Protein AF-A0A800BRL9-F1 (afdb_monomer)

pLDDT: mean 91.28, std 6.64, range [68.0, 97.62]

Solvent-accessible surface area (backbone atoms only — not comparable to full-atom values): 6098 Å² total; per-residue (Å²): 110,68,69,56,52,64,64,42,51,59,58,52,50,52,52,51,51,52,53,48,53,54,45,47,76,75,50,85,75,70,59,71,70,53,49,54,52,52,51,50,53,50,51,53,52,49,49,55,56,51,50,56,48,48,52,55,51,49,55,57,36,50,77,71,68,54,82,86,71,86,84,67,96,74,75,93,69,94,45,74,65,57,51,52,51,51,52,54,51,52,52,50,52,51,53,52,51,55,59,73,75,101

Sequence (102 aa):
MLSFMYRYIFVLADEAMRMGQAKESRSSGGGLAWQIKAVGNLIGTLFVRTYERAERVYGAMLARGFDGEIRTLSSLRFGRADLGFGVAYSLCLVAICLAALR

Radius of gyration: 24.27 Å; Cα contacts (8 Å, |Δi|>4): 12; chains: 1; bounding box: 56×51×54 Å

Mean predicted aligned error: 7.48 Å

Secondary structure (DSSP, 8-state):
-HHHHHHHHHHHHHHHHHHHHHHHHH-----HHHHHHHHHHHHHHHHHHHHHHHHHHHHHHHTTT--S----S------HHHHHHHHHHHHHHHHHHHHH--

Foldseek 3Di:
DVVVCVVCVVVLVVLLVVLVVVVCVVDVDDPPVVVVVSVVVSVVVSVVVVVVVVVVVVVVCVVVVNPPDDDDPDDDDDDPVNVVVVVVVVVVVVVVVVVVVD

Structure (mmCIF, N/CA/C/O backbone):
data_AF-A0A800BRL9-F1
#
_entry.id   AF-A0A800BRL9-F1
#
loop_
_atom_site.group_PDB
_atom_site.id
_atom_site.type_symbol
_atom_site.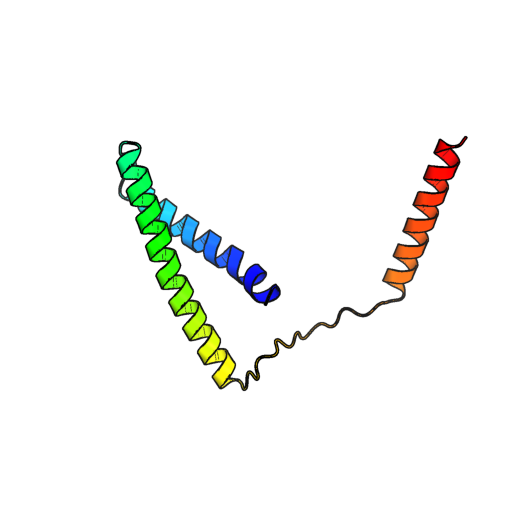label_atom_id
_atom_site.label_alt_id
_atom_site.label_comp_id
_atom_site.label_asym_id
_atom_site.label_entity_id
_atom_site.label_seq_id
_atom_site.pdbx_PDB_ins_code
_atom_site.Cartn_x
_atom_site.Cartn_y
_atom_site.Cartn_z
_atom_site.occupancy
_atom_site.B_iso_or_equiv
_atom_site.auth_seq_id
_atom_site.auth_comp_id
_atom_site.auth_asym_id
_atom_site.auth_atom_id
_atom_site.pdbx_PDB_model_num
ATOM 1 N N . MET A 1 1 ? 5.638 -8.362 -6.609 1.00 73.25 1 MET A N 1
ATOM 2 C CA . MET A 1 1 ? 5.063 -7.909 -5.321 1.00 73.25 1 MET A CA 1
ATOM 3 C C . MET A 1 1 ? 4.803 -6.404 -5.294 1.00 73.25 1 MET A C 1
ATOM 5 O O . MET A 1 1 ? 3.679 -6.015 -5.011 1.00 73.25 1 MET A O 1
ATOM 9 N N . LEU A 1 2 ? 5.768 -5.559 -5.682 1.00 83.94 2 LEU A N 1
ATOM 10 C CA . LEU A 1 2 ? 5.614 -4.093 -5.671 1.00 83.94 2 LEU A CA 1
ATOM 11 C C . LEU A 1 2 ? 4.383 -3.570 -6.444 1.00 83.94 2 LEU A C 1
ATOM 13 O O . LEU A 1 2 ? 3.659 -2.711 -5.953 1.00 83.94 2 LEU A O 1
ATOM 17 N N . SER A 1 3 ? 4.100 -4.137 -7.625 1.00 85.75 3 SER A N 1
ATOM 18 C CA . SER A 1 3 ? 2.918 -3.782 -8.432 1.00 85.75 3 SER A CA 1
ATOM 19 C C . SER A 1 3 ? 1.596 -3.999 -7.681 1.00 85.75 3 SER A C 1
ATOM 21 O O . SER A 1 3 ? 0.690 -3.173 -7.783 1.00 85.75 3 SER A O 1
ATOM 23 N N . PHE A 1 4 ? 1.495 -5.061 -6.870 1.00 87.31 4 PHE A N 1
ATOM 24 C CA . PHE A 1 4 ? 0.321 -5.289 -6.028 1.00 87.31 4 PHE A CA 1
ATOM 25 C C . PHE A 1 4 ? 0.220 -4.238 -4.930 1.00 87.31 4 PHE A C 1
ATOM 27 O O . PHE A 1 4 ? -0.837 -3.637 -4.783 1.00 87.31 4 PHE A O 1
ATOM 34 N N . MET A 1 5 ? 1.312 -3.951 -4.218 1.00 90.06 5 MET A N 1
ATOM 35 C CA . MET A 1 5 ? 1.308 -2.909 -3.185 1.00 90.06 5 MET A CA 1
ATOM 36 C C . MET A 1 5 ? 0.854 -1.559 -3.750 1.00 90.06 5 MET A C 1
ATOM 38 O O . MET A 1 5 ? -0.038 -0.931 -3.188 1.00 90.06 5 MET A O 1
ATOM 42 N N . TYR A 1 6 ? 1.395 -1.158 -4.904 1.00 92.56 6 TYR A N 1
ATOM 43 C CA . TYR A 1 6 ? 1.017 0.085 -5.574 1.00 92.56 6 TYR A CA 1
ATOM 44 C C . TYR A 1 6 ? -0.449 0.097 -6.023 1.00 92.56 6 TYR A C 1
ATOM 46 O O . TYR A 1 6 ? -1.142 1.092 -5.858 1.00 92.56 6 TYR A O 1
ATOM 54 N N . ARG A 1 7 ? -0.966 -1.012 -6.564 1.00 89.00 7 ARG A N 1
ATOM 55 C CA . ARG A 1 7 ? -2.376 -1.085 -6.970 1.00 89.00 7 ARG A CA 1
ATOM 56 C C . ARG A 1 7 ? -3.326 -1.043 -5.772 1.00 89.00 7 ARG A C 1
ATOM 58 O O . ARG A 1 7 ? -4.418 -0.493 -5.884 1.00 89.00 7 ARG A O 1
ATOM 65 N N . TYR A 1 8 ? -2.936 -1.646 -4.651 1.00 94.25 8 TYR A N 1
ATOM 66 C CA . TYR A 1 8 ? -3.798 -1.773 -3.481 1.00 94.25 8 TYR A CA 1
ATOM 67 C C . TYR A 1 8 ? -3.710 -0.586 -2.524 1.00 94.25 8 TYR A C 1
ATOM 69 O O . TYR A 1 8 ? -4.712 -0.318 -1.873 1.00 94.25 8 TYR A O 1
ATOM 77 N N . ILE A 1 9 ? -2.606 0.170 -2.465 1.00 94.88 9 ILE A N 1
ATOM 78 C CA . ILE A 1 9 ? -2.485 1.296 -1.520 1.00 94.88 9 ILE A CA 1
ATOM 79 C C . ILE A 1 9 ? -3.612 2.322 -1.687 1.00 94.88 9 ILE A C 1
ATOM 81 O O . ILE A 1 9 ? -4.176 2.763 -0.693 1.00 94.88 9 ILE A O 1
ATOM 85 N N . PHE A 1 10 ? -4.011 2.624 -2.925 1.00 95.88 10 PHE A N 1
ATOM 86 C CA . PHE A 1 10 ? -5.119 3.543 -3.204 1.00 95.88 10 PHE A CA 1
ATOM 87 C C . PHE A 1 10 ? -6.463 2.974 -2.747 1.00 95.88 10 PHE A C 1
ATOM 89 O O . PHE A 1 10 ? -7.256 3.669 -2.125 1.00 95.88 10 PHE A O 1
ATOM 96 N N . VAL A 1 11 ? -6.683 1.678 -2.969 1.00 95.56 11 VAL A N 1
ATOM 97 C CA . VAL A 1 11 ? -7.900 0.990 -2.523 1.00 95.56 11 VAL A CA 1
ATOM 98 C C . VAL A 1 11 ? -7.995 0.971 -0.995 1.00 95.56 11 VAL A C 1
ATOM 100 O O . VAL A 1 11 ? -9.074 1.163 -0.440 1.00 95.56 11 VAL A O 1
ATOM 103 N N . LEU A 1 12 ? -6.869 0.748 -0.311 1.00 95.62 12 LEU A N 1
ATOM 104 C CA . LEU A 1 12 ? -6.806 0.759 1.150 1.00 95.62 12 LEU A CA 1
ATOM 105 C C . LEU A 1 12 ? -6.990 2.165 1.718 1.00 95.62 12 LEU A C 1
ATOM 107 O O . LEU A 1 12 ? -7.683 2.321 2.720 1.00 95.62 12 LEU A O 1
ATOM 111 N N . ALA A 1 13 ? -6.395 3.173 1.077 1.00 96.50 13 ALA A N 1
ATOM 112 C CA . ALA A 1 13 ? -6.556 4.570 1.454 1.00 96.50 13 ALA A CA 1
ATOM 113 C C . ALA A 1 13 ? -8.022 5.005 1.336 1.00 96.50 13 ALA A C 1
ATOM 115 O O . ALA A 1 13 ? -8.567 5.548 2.295 1.00 96.50 13 ALA A O 1
ATOM 116 N N . ASP A 1 14 ? -8.689 4.679 0.227 1.00 96.94 14 ASP A N 1
ATOM 117 C CA . ASP A 1 14 ? -10.113 4.968 0.039 1.00 96.94 14 ASP A CA 1
ATOM 118 C C . ASP A 1 14 ? -10.977 4.274 1.098 1.00 96.94 14 ASP A C 1
ATOM 120 O O . ASP A 1 14 ? -11.885 4.882 1.669 1.00 96.94 14 ASP A O 1
ATOM 124 N N . GLU A 1 15 ? -10.700 3.006 1.410 1.00 96.12 15 GLU A N 1
ATOM 125 C CA . GLU A 1 15 ? -11.455 2.281 2.432 1.00 96.12 15 GLU A CA 1
ATOM 126 C C . GLU A 1 15 ? -11.231 2.872 3.833 1.00 96.12 15 GLU A C 1
ATOM 128 O O . GLU A 1 15 ? -12.197 3.089 4.569 1.00 96.12 15 GLU A O 1
ATOM 133 N N . ALA A 1 16 ? -9.992 3.245 4.167 1.00 96.19 16 ALA A N 1
ATOM 134 C CA . ALA A 1 16 ? -9.666 3.942 5.407 1.00 96.19 16 ALA A CA 1
ATOM 135 C C . ALA A 1 16 ? -10.372 5.305 5.505 1.00 96.19 16 ALA A C 1
ATOM 137 O O . ALA A 1 16 ? -10.952 5.623 6.546 1.00 96.19 16 ALA A O 1
ATOM 138 N N . MET A 1 17 ? -10.392 6.087 4.420 1.00 96.38 17 MET A N 1
ATOM 139 C CA . MET A 1 17 ? -11.089 7.374 4.358 1.00 96.38 17 MET A CA 1
ATOM 140 C C . MET A 1 17 ? -12.596 7.208 4.560 1.00 96.38 17 MET A C 1
ATOM 142 O O . MET A 1 17 ? -13.189 7.932 5.359 1.00 96.38 17 MET A O 1
ATOM 146 N N . ARG A 1 18 ? -13.220 6.222 3.904 1.00 96.31 18 ARG A N 1
ATOM 147 C CA . ARG A 1 18 ? -14.656 5.931 4.066 1.00 96.31 18 ARG A CA 1
ATOM 148 C C . ARG A 1 18 ? -14.993 5.500 5.490 1.00 96.31 18 ARG A C 1
ATOM 150 O O . ARG A 1 18 ? -15.998 5.941 6.044 1.00 96.31 18 ARG A O 1
ATOM 157 N N . MET A 1 19 ? -14.155 4.666 6.104 1.00 95.25 19 MET A N 1
ATOM 158 C CA . MET A 1 19 ? -14.330 4.264 7.501 1.00 95.25 19 MET A CA 1
ATOM 159 C C . MET A 1 19 ? -14.144 5.449 8.461 1.00 95.25 19 MET A C 1
ATOM 161 O O . MET A 1 19 ? -14.903 5.577 9.423 1.00 95.25 19 MET A O 1
ATOM 165 N N . GLY A 1 20 ? -13.192 6.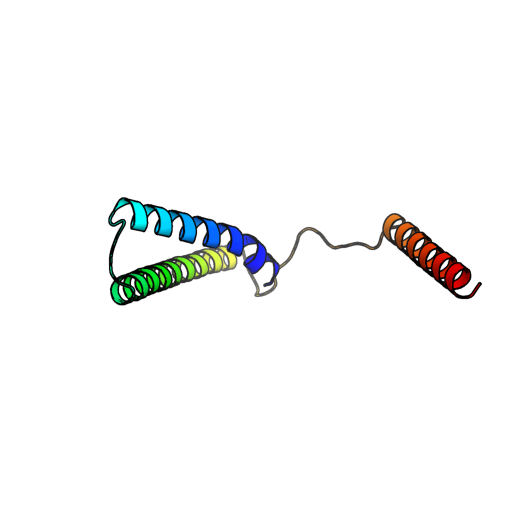343 8.177 1.00 94.06 20 GLY A N 1
ATOM 166 C CA . GLY A 1 20 ? -12.987 7.589 8.914 1.00 94.06 20 GLY A CA 1
ATOM 167 C C . GLY A 1 20 ? -14.199 8.517 8.838 1.00 94.06 20 GLY A C 1
ATOM 168 O O . GLY A 1 20 ? -14.706 8.938 9.874 1.00 94.06 20 GLY A O 1
ATOM 169 N N . GLN A 1 21 ? -14.733 8.757 7.638 1.00 94.62 21 GLN A N 1
ATOM 170 C CA . GLN A 1 21 ? -15.951 9.551 7.444 1.00 94.62 21 GLN A CA 1
ATOM 171 C C . GLN A 1 21 ? -17.144 8.947 8.193 1.00 94.62 21 GLN A C 1
ATOM 173 O O . GLN A 1 21 ? -17.835 9.655 8.916 1.00 94.62 21 GLN A O 1
ATOM 178 N N . ALA A 1 22 ? -17.344 7.628 8.107 1.00 93.62 22 ALA A N 1
ATOM 179 C CA . ALA A 1 22 ? -18.406 6.949 8.847 1.00 93.62 22 ALA A CA 1
ATOM 180 C C . ALA A 1 22 ? -18.246 7.078 10.373 1.00 93.62 22 ALA A C 1
ATOM 182 O O . ALA A 1 22 ? -19.248 7.164 11.085 1.00 93.62 22 ALA A O 1
ATOM 183 N N . LYS A 1 23 ? -17.006 7.095 10.886 1.00 91.81 23 LYS A N 1
ATOM 184 C CA . LYS A 1 23 ? -16.725 7.362 12.303 1.00 91.81 23 LYS A CA 1
ATOM 185 C C . LYS A 1 23 ? -17.146 8.785 12.676 1.00 91.81 23 LYS A C 1
ATOM 187 O O . LYS A 1 23 ? -17.909 8.938 13.625 1.00 91.81 23 LYS A O 1
ATOM 192 N N . GLU A 1 24 ? -16.700 9.787 11.918 1.00 91.56 24 GLU A N 1
ATOM 193 C CA . GLU A 1 24 ? -17.043 11.202 12.146 1.00 91.56 24 GLU A CA 1
ATOM 194 C C . GLU A 1 24 ? -18.558 11.446 12.084 1.00 91.56 24 GLU A C 1
ATOM 196 O O . GLU A 1 24 ? -19.104 12.143 12.933 1.00 91.56 24 GLU A O 1
ATOM 201 N N . SER A 1 25 ? -19.268 10.809 11.144 1.00 92.31 25 SER A N 1
ATOM 202 C CA . SER A 1 25 ? -20.730 10.926 11.038 1.00 92.31 25 SER A CA 1
ATOM 203 C C . SER A 1 25 ? -21.485 10.321 12.224 1.00 92.31 25 SER A C 1
ATOM 205 O O . SER A 1 25 ? -22.602 10.743 12.509 1.00 92.31 25 SER A O 1
ATOM 207 N N . ARG A 1 26 ? -20.922 9.308 12.898 1.00 88.88 26 ARG A N 1
ATOM 208 C CA . ARG A 1 26 ? -21.558 8.652 14.057 1.00 88.88 26 ARG A CA 1
ATOM 209 C C . ARG A 1 26 ? -21.225 9.334 15.377 1.00 88.88 26 ARG A C 1
ATOM 211 O O . ARG A 1 26 ? -22.030 9.287 16.298 1.00 88.88 26 ARG A O 1
ATOM 218 N N . SER A 1 27 ? -20.024 9.889 15.496 1.00 80.44 27 SER A N 1
ATOM 219 C CA . SER A 1 27 ? -19.558 10.548 16.711 1.00 80.44 27 SER A CA 1
ATOM 220 C C . SER A 1 27 ? -18.464 11.544 16.357 1.00 80.44 27 SER A C 1
ATOM 222 O O . SER A 1 27 ? -17.340 11.155 16.040 1.00 80.44 27 SER A O 1
ATOM 224 N N . SER A 1 28 ? -18.792 12.828 16.465 1.00 68.00 28 SER A N 1
ATOM 225 C CA . SER A 1 28 ? -17.897 13.951 16.172 1.00 68.00 28 SER A CA 1
ATOM 226 C C . SER A 1 28 ? -17.106 14.430 17.400 1.00 68.00 28 SER A C 1
ATOM 228 O O . SER A 1 28 ? -16.677 15.580 17.453 1.00 68.00 28 SER A O 1
ATOM 230 N N . GLY A 1 29 ? -16.944 13.596 18.434 1.00 70.56 29 GLY A N 1
ATOM 231 C CA . GLY A 1 29 ? -16.353 14.032 19.700 1.00 70.56 29 GLY A CA 1
ATOM 232 C C . GLY A 1 29 ? -15.858 12.909 20.610 1.00 70.56 29 GLY A C 1
ATOM 233 O O . GLY A 1 29 ? -16.242 11.749 20.474 1.00 70.56 29 GLY A O 1
ATOM 234 N N . GLY A 1 30 ? -14.975 13.287 21.536 1.00 76.88 30 GLY A N 1
ATOM 235 C CA . GLY A 1 30 ? -14.356 12.423 22.541 1.00 76.88 30 GLY A CA 1
ATOM 236 C C . GLY A 1 30 ? -12.962 12.925 22.927 1.00 76.88 30 GLY A C 1
ATOM 237 O O . GLY A 1 30 ? -12.249 13.494 22.097 1.00 76.88 30 GLY A O 1
ATOM 238 N N . GLY A 1 31 ? -12.556 12.717 24.182 1.00 90.88 31 GLY A N 1
ATOM 239 C CA . GLY A 1 31 ? -11.192 13.028 24.624 1.00 90.88 31 GLY A CA 1
ATOM 240 C C . GLY A 1 31 ? -10.134 12.205 23.875 1.00 90.88 31 GLY A C 1
ATOM 241 O O . GLY A 1 31 ? -10.452 11.202 23.232 1.00 90.88 31 GLY A O 1
ATOM 242 N N . LEU A 1 32 ? -8.861 12.594 23.993 1.00 90.19 32 LEU A N 1
ATOM 243 C CA . LEU A 1 32 ? -7.736 11.966 23.281 1.00 90.19 32 LEU A CA 1
ATOM 244 C C . LEU A 1 32 ? -7.712 10.430 23.419 1.00 90.19 32 LEU A C 1
ATOM 246 O O . LEU A 1 32 ? -7.532 9.718 22.434 1.00 90.19 32 LEU A O 1
ATOM 250 N N . ALA A 1 33 ? -7.981 9.908 24.620 1.00 91.75 33 ALA A N 1
ATOM 251 C CA . ALA A 1 33 ? -8.019 8.468 24.883 1.00 91.75 33 ALA A CA 1
ATOM 252 C C . ALA A 1 33 ? -9.102 7.730 24.072 1.00 91.75 33 ALA A C 1
ATOM 254 O O . ALA A 1 33 ? -8.873 6.627 23.572 1.00 91.75 33 ALA A O 1
ATOM 255 N N . TRP A 1 34 ? -10.277 8.343 23.903 1.00 90.69 34 TRP A N 1
ATOM 256 C CA . TRP A 1 34 ? -11.354 7.770 23.097 1.00 90.69 34 TRP A CA 1
ATOM 257 C C . TRP A 1 34 ? -10.986 7.767 21.611 1.00 90.69 34 TRP A C 1
ATOM 259 O O . TRP A 1 34 ? -11.208 6.770 20.926 1.00 90.69 34 TRP A O 1
ATOM 269 N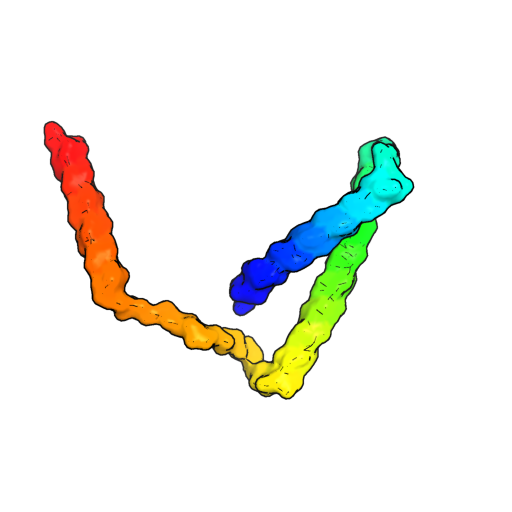 N . GLN A 1 35 ? -10.360 8.844 21.128 1.00 90.44 35 GLN A N 1
ATOM 270 C CA . GLN A 1 35 ? -9.923 8.950 19.735 1.00 90.44 35 GLN A CA 1
ATOM 271 C C . GLN A 1 35 ? -8.871 7.893 19.390 1.00 90.44 35 GLN A C 1
ATOM 273 O O . GLN A 1 35 ? -9.009 7.212 18.376 1.00 90.44 35 GLN A O 1
ATOM 278 N N . ILE A 1 36 ? -7.877 7.688 20.261 1.00 92.62 36 ILE A N 1
ATOM 279 C CA . ILE A 1 36 ? -6.857 6.644 20.083 1.00 92.62 36 ILE A CA 1
ATOM 280 C C . ILE A 1 36 ? -7.513 5.261 20.009 1.00 92.62 36 ILE A C 1
ATOM 282 O O . ILE A 1 36 ? -7.215 4.486 19.101 1.00 92.62 36 ILE A O 1
ATOM 286 N N . LYS A 1 37 ? -8.460 4.961 20.908 1.00 93.00 37 LYS A N 1
ATOM 287 C CA . LYS A 1 37 ? -9.205 3.693 20.882 1.00 93.00 37 LYS A CA 1
ATOM 288 C C . LYS A 1 37 ? -10.012 3.526 19.590 1.00 93.00 37 LYS A C 1
ATOM 290 O O . LYS A 1 37 ? -10.009 2.449 18.998 1.00 93.00 37 LYS A O 1
ATOM 295 N N . ALA A 1 38 ? -10.685 4.582 19.136 1.00 92.12 38 ALA A N 1
ATOM 296 C CA . ALA A 1 38 ? -11.469 4.560 17.905 1.00 92.12 38 ALA A CA 1
ATOM 297 C C . ALA A 1 38 ? -10.587 4.318 16.669 1.00 92.12 38 ALA A C 1
ATOM 299 O O . ALA A 1 38 ? -10.931 3.496 15.821 1.00 92.12 38 ALA A O 1
ATOM 300 N N . VAL A 1 39 ? -9.428 4.977 16.591 1.00 92.88 39 VAL A N 1
ATOM 301 C CA . VAL A 1 39 ? -8.444 4.768 15.520 1.00 92.8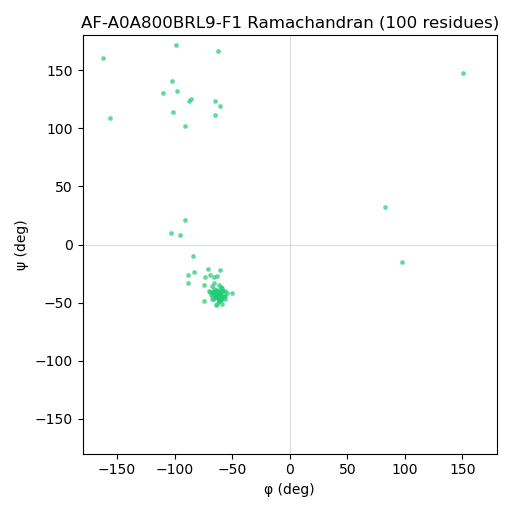8 39 VAL A CA 1
ATOM 302 C C . VAL A 1 39 ? -7.864 3.354 15.573 1.00 92.88 39 VAL A C 1
ATOM 304 O O . VAL A 1 39 ? -7.793 2.696 14.539 1.00 92.88 39 VAL A O 1
ATOM 307 N N . GLY A 1 40 ? -7.536 2.835 16.759 1.00 95.25 40 GLY A N 1
ATOM 308 C CA . GLY A 1 40 ? -7.086 1.450 16.921 1.00 95.25 40 GLY A CA 1
ATOM 309 C C . GLY A 1 40 ? -8.104 0.434 16.391 1.00 95.25 40 GLY A C 1
ATOM 310 O O . GLY A 1 40 ? -7.746 -0.466 15.634 1.00 95.25 40 GLY A O 1
ATOM 311 N N . ASN A 1 41 ? -9.391 0.627 16.697 1.00 94.44 41 ASN A N 1
ATOM 312 C CA . ASN A 1 41 ? -10.467 -0.220 16.175 1.00 94.44 41 ASN A CA 1
ATOM 313 C C . ASN A 1 41 ? -10.612 -0.122 14.649 1.00 94.44 41 ASN A C 1
ATOM 315 O O . ASN A 1 41 ? -10.848 -1.136 13.986 1.00 94.44 41 ASN A O 1
ATOM 319 N N . LEU A 1 42 ? -10.469 1.082 14.082 1.00 95.31 42 LEU A N 1
ATOM 320 C CA . LEU A 1 42 ? -10.485 1.294 12.633 1.00 95.31 42 LEU A CA 1
ATOM 321 C C . LEU A 1 42 ? -9.343 0.535 11.954 1.00 95.31 42 LEU A C 1
ATOM 323 O O . LEU A 1 42 ? -9.589 -0.197 10.998 1.00 95.31 42 LEU A O 1
ATOM 327 N N . ILE A 1 43 ? -8.124 0.659 12.482 1.00 96.88 43 ILE A N 1
ATOM 328 C CA . ILE A 1 43 ? -6.939 -0.030 11.962 1.00 96.88 43 ILE A CA 1
ATOM 329 C C . ILE A 1 43 ? -7.120 -1.546 12.056 1.00 96.88 43 ILE A C 1
ATOM 331 O O . ILE A 1 43 ? -6.920 -2.238 11.062 1.00 96.88 43 ILE A O 1
ATOM 335 N N . GLY A 1 44 ? -7.550 -2.066 13.209 1.00 97.31 44 GLY A N 1
ATOM 336 C CA . GLY A 1 44 ? -7.779 -3.502 13.388 1.00 97.31 44 GLY A CA 1
ATOM 337 C C . GLY A 1 44 ? -8.827 -4.052 12.417 1.00 97.31 44 GLY A C 1
ATOM 338 O O . GLY A 1 44 ? -8.612 -5.079 11.777 1.00 97.31 44 GL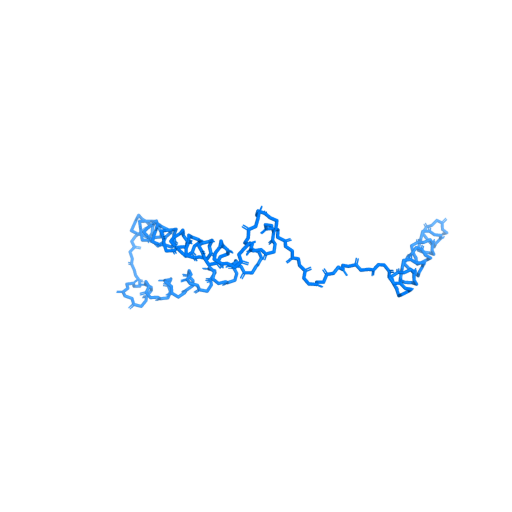Y A O 1
ATOM 339 N N . THR A 1 45 ? -9.930 -3.325 12.229 1.00 96.62 45 THR A N 1
ATOM 340 C CA . THR A 1 45 ? -10.984 -3.711 11.277 1.00 96.62 45 THR A CA 1
ATOM 341 C C . THR A 1 45 ? -10.476 -3.691 9.834 1.00 96.62 45 THR A C 1
ATOM 343 O O . THR A 1 45 ? -10.750 -4.617 9.068 1.00 96.62 45 THR A O 1
ATOM 346 N N . LEU A 1 46 ? -9.725 -2.654 9.454 1.00 96.81 46 LEU A N 1
ATOM 347 C CA . LEU A 1 46 ? -9.129 -2.547 8.125 1.00 96.81 46 LEU A CA 1
ATOM 348 C C . LEU A 1 46 ? -8.124 -3.682 7.887 1.00 96.81 46 LEU A C 1
ATOM 350 O O . LEU A 1 46 ? -8.133 -4.299 6.826 1.00 96.81 46 LEU A O 1
ATOM 354 N N . PHE A 1 47 ? -7.304 -4.019 8.881 1.00 97.38 47 PHE A N 1
ATOM 355 C CA . PHE A 1 47 ? -6.341 -5.114 8.788 1.00 97.38 47 PHE A CA 1
ATOM 356 C C . PHE A 1 47 ? -7.027 -6.455 8.497 1.00 97.38 47 PHE A C 1
ATOM 358 O O . PHE A 1 47 ? -6.683 -7.112 7.518 1.00 97.38 47 PHE A O 1
ATOM 365 N N . VAL A 1 48 ? -8.056 -6.823 9.268 1.00 97.62 48 VAL A N 1
ATOM 366 C CA . VAL A 1 48 ? -8.789 -8.087 9.056 1.00 97.62 48 VAL A CA 1
ATOM 367 C C . VAL A 1 48 ? -9.408 -8.138 7.657 1.00 97.62 48 VAL A C 1
ATOM 369 O O . VAL A 1 48 ? -9.204 -9.100 6.918 1.00 97.62 48 VAL A O 1
ATOM 372 N N . ARG A 1 49 ? -10.096 -7.069 7.236 1.00 95.69 49 ARG A N 1
ATOM 373 C CA . ARG A 1 49 ? -10.735 -7.008 5.908 1.00 95.69 49 ARG A CA 1
ATOM 374 C C . ARG A 1 49 ? -9.742 -7.131 4.761 1.00 95.69 49 ARG A C 1
ATOM 376 O O . ARG A 1 49 ? -10.031 -7.770 3.747 1.00 95.69 49 ARG A O 1
ATOM 383 N N . THR A 1 50 ? -8.591 -6.481 4.891 1.00 95.56 50 THR A N 1
ATOM 384 C CA . THR A 1 50 ? -7.568 -6.469 3.842 1.00 95.56 50 THR A CA 1
ATOM 385 C C . THR A 1 50 ? -6.825 -7.793 3.771 1.00 95.56 50 THR A C 1
ATOM 387 O O . THR A 1 50 ? -6.552 -8.255 2.664 1.00 95.56 50 THR A O 1
ATOM 390 N N . TYR A 1 51 ? -6.607 -8.452 4.910 1.00 96.06 51 TYR A N 1
ATOM 391 C CA . TYR A 1 51 ? -6.071 -9.807 4.975 1.00 96.06 51 TYR A CA 1
ATOM 392 C C . TYR A 1 51 ? -7.003 -10.827 4.308 1.00 96.06 51 TYR A C 1
ATOM 394 O O . TYR A 1 51 ? -6.595 -11.525 3.383 1.00 96.06 51 TYR A O 1
ATOM 402 N N . GLU A 1 52 ? -8.290 -10.847 4.668 1.00 97.19 52 GLU A N 1
ATOM 403 C CA . GLU A 1 52 ? -9.272 -11.730 4.019 1.00 97.19 52 GLU A CA 1
ATOM 404 C C . GLU A 1 52 ? -9.386 -11.470 2.512 1.00 97.19 52 GLU A C 1
ATOM 406 O O . GLU A 1 52 ? -9.581 -12.384 1.707 1.00 97.19 52 GLU A O 1
ATOM 411 N N . ARG A 1 53 ? -9.279 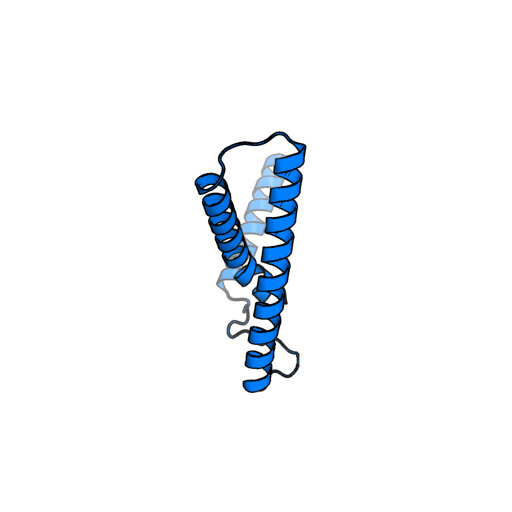-10.202 2.098 1.00 95.31 53 ARG A N 1
ATOM 412 C CA . ARG A 1 53 ? -9.252 -9.845 0.679 1.00 95.31 53 ARG A CA 1
ATOM 413 C C . ARG A 1 53 ? -7.999 -10.378 -0.007 1.00 95.31 53 ARG A C 1
ATOM 415 O O . ARG A 1 53 ? -8.119 -10.850 -1.136 1.00 95.31 53 ARG A O 1
ATOM 422 N N . ALA A 1 54 ? -6.837 -10.293 0.638 1.00 94.50 54 ALA A N 1
ATOM 423 C CA . ALA A 1 54 ? -5.588 -10.827 0.110 1.00 94.50 54 ALA A CA 1
ATOM 424 C C . ALA A 1 54 ? -5.687 -12.342 -0.105 1.00 94.50 54 ALA A C 1
ATOM 426 O O . ALA A 1 54 ? -5.368 -12.804 -1.196 1.00 94.50 54 ALA A O 1
ATOM 427 N N . GLU A 1 55 ? -6.250 -13.079 0.855 1.00 96.56 55 GLU A N 1
ATOM 428 C CA . GLU A 1 55 ? -6.506 -14.521 0.735 1.00 96.56 55 GLU A CA 1
ATOM 429 C C . GLU A 1 55 ? -7.442 -14.849 -0.435 1.00 96.56 55 GLU A C 1
ATOM 431 O O . GLU A 1 55 ? -7.135 -15.703 -1.267 1.00 96.56 55 GLU A O 1
ATOM 436 N N . ARG A 1 56 ? -8.559 -14.119 -0.588 1.00 96.81 56 ARG A N 1
ATOM 437 C CA . ARG A 1 56 ? -9.467 -14.305 -1.739 1.00 96.81 56 ARG A CA 1
ATOM 438 C C . ARG A 1 56 ? -8.777 -14.039 -3.075 1.00 96.81 56 ARG A C 1
ATOM 440 O O . ARG A 1 56 ? -9.013 -14.742 -4.057 1.00 96.81 56 ARG A O 1
ATOM 447 N N . VAL A 1 57 ? -7.944 -13.003 -3.128 1.00 94.88 57 VAL A N 1
ATOM 448 C CA . VAL A 1 57 ? -7.181 -12.637 -4.325 1.00 94.88 57 VAL A CA 1
ATOM 449 C C . VAL A 1 57 ? -6.142 -13.708 -4.641 1.00 94.88 57 VAL A C 1
ATOM 451 O O . VAL A 1 57 ? -6.039 -14.110 -5.797 1.00 94.88 57 VAL A O 1
ATOM 454 N N . TYR A 1 58 ? -5.432 -14.208 -3.632 1.00 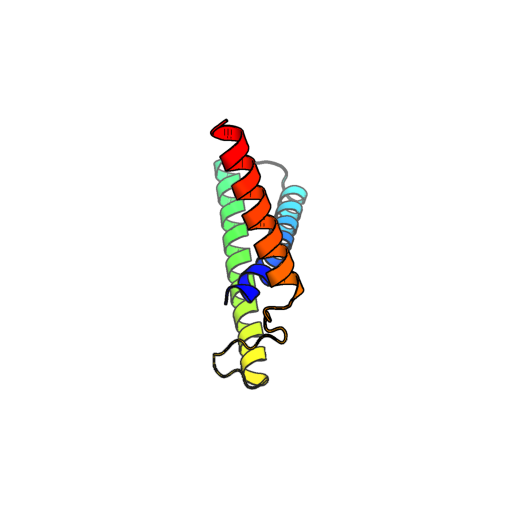94.38 58 TYR A N 1
ATOM 455 C CA . TYR A 1 58 ? -4.460 -15.286 -3.769 1.00 94.38 58 TYR A CA 1
ATOM 456 C C . TYR A 1 58 ? -5.119 -16.596 -4.223 1.00 94.38 58 TYR A C 1
ATOM 458 O O . TYR A 1 58 ? -4.671 -17.198 -5.197 1.00 94.38 58 TYR A O 1
ATOM 466 N N . GLY A 1 59 ? -6.257 -16.981 -3.641 1.00 97.12 59 GLY A N 1
ATOM 467 C CA . GLY A 1 59 ? -7.038 -18.128 -4.115 1.00 97.12 59 GLY A CA 1
ATOM 468 C C . GLY A 1 59 ? -7.460 -17.988 -5.583 1.00 97.12 59 GLY A C 1
ATOM 469 O O . GLY A 1 59 ? -7.349 -18.929 -6.368 1.00 97.12 59 GLY A O 1
ATOM 470 N N . ALA A 1 60 ? -7.851 -16.782 -6.006 1.00 96.50 60 ALA A N 1
ATOM 471 C CA . ALA A 1 60 ? -8.169 -16.497 -7.404 1.00 96.50 60 ALA A CA 1
ATOM 472 C C . ALA A 1 60 ? -6.935 -16.467 -8.331 1.00 96.50 60 ALA A C 1
ATOM 474 O O . ALA A 1 60 ? -7.090 -16.589 -9.549 1.00 96.50 60 ALA A O 1
ATOM 475 N N . MET A 1 61 ? -5.728 -16.265 -7.796 1.00 95.00 61 MET A N 1
ATOM 476 C CA . MET A 1 61 ? -4.473 -16.417 -8.540 1.00 95.00 61 MET A CA 1
ATOM 477 C C . MET A 1 61 ? -4.167 -17.897 -8.753 1.00 95.00 61 MET A C 1
ATOM 479 O O . MET A 1 61 ? -3.941 -18.304 -9.890 1.00 95.00 61 MET A O 1
ATOM 483 N N . LEU A 1 62 ? -4.240 -18.706 -7.693 1.00 96.06 62 LEU A N 1
ATOM 484 C CA . LEU A 1 62 ? -4.030 -20.153 -7.765 1.00 96.06 62 LEU A CA 1
ATOM 485 C C . LEU A 1 62 ? -4.982 -20.811 -8.773 1.00 96.06 62 LEU A C 1
ATOM 487 O O . LEU A 1 62 ? -4.538 -21.565 -9.633 1.00 96.06 62 LEU A O 1
ATOM 491 N N . ALA A 1 63 ? -6.266 -20.437 -8.759 1.00 97.06 63 ALA A N 1
ATOM 492 C CA . ALA A 1 63 ? -7.256 -20.937 -9.718 1.00 97.06 63 ALA A CA 1
ATOM 493 C C . ALA A 1 63 ? -6.937 -20.598 -11.191 1.00 97.06 63 ALA A C 1
ATOM 495 O O . ALA A 1 63 ? -7.425 -21.269 -12.095 1.00 97.06 63 ALA A O 1
ATOM 496 N N . ARG A 1 64 ? -6.122 -19.566 -11.450 1.00 94.44 64 ARG A N 1
ATOM 497 C CA . ARG A 1 64 ? -5.658 -19.174 -12.794 1.00 94.44 64 ARG A CA 1
ATOM 498 C C . ARG A 1 64 ? -4.291 -19.767 -13.159 1.00 94.44 64 ARG A C 1
ATOM 500 O O . ARG A 1 64 ? -3.733 -19.381 -14.182 1.00 94.44 64 ARG A O 1
ATOM 507 N N . GLY A 1 65 ? -3.754 -20.676 -12.343 1.00 94.06 65 GLY A N 1
ATOM 508 C CA . GLY A 1 65 ? -2.455 -21.312 -12.573 1.00 94.06 65 GLY A CA 1
ATOM 509 C C . GLY A 1 65 ? -1.265 -20.472 -12.108 1.00 94.06 65 GLY A C 1
ATOM 510 O O . GLY A 1 65 ? -0.209 -20.512 -12.731 1.00 94.06 65 GLY A O 1
ATOM 511 N N . PHE A 1 66 ? -1.428 -19.677 -11.047 1.00 93.12 66 PHE A N 1
ATOM 512 C CA . PHE A 1 66 ? -0.310 -18.944 -10.454 1.00 93.12 66 PHE A CA 1
ATOM 513 C C . PHE A 1 66 ? 0.731 -19.903 -9.858 1.00 93.12 66 PHE A C 1
ATOM 515 O O . PHE A 1 66 ? 0.416 -20.698 -8.977 1.00 93.12 66 PHE A O 1
ATOM 522 N N . ASP A 1 67 ? 1.971 -19.782 -10.324 1.00 93.25 67 ASP A N 1
ATOM 523 C CA . ASP A 1 67 ? 3.129 -20.625 -9.993 1.00 93.25 67 ASP A CA 1
ATOM 524 C C . ASP A 1 67 ? 4.105 -19.951 -9.009 1.00 93.25 67 ASP A C 1
ATOM 526 O O . ASP A 1 67 ? 5.199 -20.449 -8.766 1.00 93.25 67 ASP A O 1
ATOM 530 N N . GLY A 1 68 ? 3.711 -18.814 -8.427 1.00 88.81 68 GLY A N 1
ATOM 531 C CA . GLY A 1 68 ? 4.559 -18.002 -7.550 1.00 88.81 68 GLY A CA 1
ATOM 532 C C . GLY A 1 68 ? 5.223 -16.824 -8.263 1.00 88.81 68 GLY A C 1
ATOM 533 O O . GLY A 1 68 ? 5.649 -15.877 -7.596 1.00 88.81 68 GLY A O 1
ATOM 534 N N . GLU A 1 69 ? 5.243 -16.811 -9.599 1.00 87.25 69 GLU A N 1
ATOM 535 C CA . GLU A 1 69 ? 5.813 -15.712 -10.371 1.00 87.25 69 GLU A CA 1
ATOM 536 C C . GLU A 1 69 ? 4.757 -14.722 -10.867 1.00 87.25 69 GLU A C 1
ATOM 538 O O . GLU A 1 69 ? 3.731 -15.057 -11.459 1.00 87.25 69 GLU A O 1
ATOM 543 N N . ILE A 1 70 ? 5.035 -13.435 -10.660 1.00 84.44 70 ILE A N 1
ATOM 544 C CA . ILE A 1 70 ? 4.160 -12.356 -11.116 1.00 84.44 70 ILE A CA 1
ATOM 545 C C . ILE A 1 70 ? 4.602 -11.939 -12.514 1.00 84.44 70 ILE A C 1
ATOM 547 O O . ILE A 1 70 ? 5.566 -11.192 -12.674 1.00 84.44 70 ILE A O 1
ATOM 551 N N . ARG A 1 71 ? 3.861 -12.397 -13.523 1.00 83.50 71 ARG A N 1
ATOM 552 C CA . ARG A 1 71 ? 4.090 -12.048 -14.929 1.00 83.50 71 ARG A CA 1
ATOM 553 C C . ARG A 1 71 ? 3.348 -10.760 -15.285 1.00 83.50 71 ARG A C 1
ATOM 555 O O . ARG A 1 71 ? 2.134 -10.662 -15.109 1.00 83.50 71 ARG A O 1
ATOM 562 N N . THR A 1 72 ? 4.072 -9.762 -15.784 1.00 82.38 72 THR A N 1
ATOM 563 C CA . THR A 1 72 ? 3.503 -8.496 -16.270 1.00 82.38 72 THR A CA 1
ATOM 564 C C . THR A 1 72 ? 3.452 -8.484 -17.794 1.00 82.38 72 THR A C 1
ATOM 566 O O . THR A 1 72 ? 4.393 -8.922 -18.447 1.00 82.38 72 THR A O 1
ATOM 569 N N . LEU A 1 73 ? 2.375 -7.941 -18.370 1.00 79.06 73 LEU A N 1
ATOM 570 C CA . LEU A 1 73 ? 2.190 -7.874 -19.828 1.00 79.06 73 LEU A CA 1
ATOM 571 C C . LEU A 1 73 ? 3.160 -6.898 -20.516 1.00 79.06 73 LEU A C 1
ATOM 573 O O . LEU A 1 73 ? 3.472 -7.065 -21.691 1.00 79.06 73 LEU A O 1
ATOM 577 N N . SER A 1 74 ? 3.647 -5.884 -19.795 1.00 79.38 74 SER A N 1
ATOM 578 C CA . SER A 1 74 ? 4.597 -4.900 -20.316 1.00 79.38 74 SER A CA 1
ATOM 579 C C . SER A 1 74 ? 6.017 -5.202 -19.843 1.00 79.38 74 SER A C 1
ATOM 581 O O . SER A 1 74 ? 6.324 -5.064 -18.658 1.00 79.38 74 SER A O 1
ATOM 583 N N . SER A 1 75 ? 6.902 -5.550 -20.772 1.00 77.56 75 SER A N 1
ATOM 584 C CA . SER A 1 75 ? 8.348 -5.455 -20.562 1.00 77.56 75 SER A CA 1
ATOM 585 C C . SER A 1 75 ? 8.796 -4.034 -20.907 1.00 77.56 75 SER A C 1
ATOM 587 O O . SER A 1 75 ? 8.543 -3.600 -22.034 1.00 77.56 75 SER A O 1
ATOM 589 N N . LEU A 1 76 ? 9.476 -3.323 -20.002 1.00 79.75 76 LEU A N 1
ATOM 590 C CA . LEU A 1 76 ? 10.211 -2.117 -20.397 1.00 79.75 76 LEU A CA 1
ATOM 591 C C . LEU A 1 76 ? 11.274 -2.535 -21.421 1.00 79.75 76 LEU A C 1
ATOM 593 O O . LEU A 1 76 ? 12.130 -3.366 -21.123 1.00 79.75 76 LEU A O 1
ATOM 597 N N . ARG A 1 77 ? 11.192 -1.996 -22.637 1.00 82.50 77 ARG A N 1
ATOM 598 C CA . ARG A 1 77 ? 12.191 -2.210 -23.687 1.00 82.50 77 ARG A CA 1
ATOM 599 C C . ARG A 1 77 ? 12.932 -0.903 -23.902 1.00 82.50 77 ARG A C 1
ATOM 601 O O . ARG A 1 77 ? 12.287 0.118 -24.099 1.00 82.50 77 ARG A O 1
ATOM 608 N N . PHE A 1 78 ? 14.260 -0.960 -23.900 1.00 80.56 78 PHE A N 1
ATOM 609 C CA . PHE A 1 78 ? 15.090 0.178 -24.281 1.00 80.56 78 PHE A CA 1
ATOM 610 C C . PHE A 1 78 ? 14.859 0.505 -25.758 1.00 80.56 78 PHE A C 1
ATOM 612 O O . PHE A 1 78 ? 15.192 -0.287 -26.642 1.00 80.56 78 PHE A O 1
ATOM 619 N N . GLY A 1 79 ? 14.244 1.653 -26.021 1.00 89.81 79 GLY A N 1
ATOM 620 C CA . GLY A 1 79 ? 13.985 2.170 -27.351 1.00 89.81 79 GLY A CA 1
ATOM 621 C C . GLY A 1 79 ? 15.012 3.211 -27.787 1.00 89.81 79 GLY A C 1
ATOM 622 O O . GLY A 1 79 ? 15.830 3.717 -27.020 1.00 89.81 79 GLY A O 1
ATOM 623 N N . ARG A 1 80 ? 14.932 3.593 -29.065 1.00 86.94 80 ARG A N 1
ATOM 624 C CA . ARG A 1 80 ? 15.744 4.687 -29.627 1.00 86.94 80 ARG A CA 1
ATOM 625 C C . ARG A 1 80 ? 15.423 6.035 -28.967 1.00 86.94 80 ARG A C 1
ATOM 627 O O . ARG A 1 80 ? 16.293 6.898 -28.908 1.00 86.94 80 ARG A O 1
ATOM 634 N N . ALA A 1 81 ? 14.197 6.193 -28.463 1.00 88.19 81 ALA A N 1
ATOM 635 C CA . ALA A 1 81 ? 13.772 7.366 -27.706 1.00 88.19 81 ALA A CA 1
ATOM 636 C C . ALA A 1 81 ? 14.504 7.471 -26.356 1.00 88.19 81 ALA A C 1
ATOM 638 O O . ALA A 1 81 ? 14.977 8.553 -26.022 1.00 88.19 81 ALA A O 1
ATOM 639 N N . ASP A 1 82 ? 14.683 6.356 -25.637 1.00 91.31 82 ASP A N 1
ATOM 640 C CA . ASP A 1 82 ? 15.436 6.320 -24.375 1.00 91.31 82 ASP A CA 1
ATOM 641 C C . ASP A 1 82 ? 16.911 6.680 -24.591 1.00 91.31 82 ASP A C 1
ATOM 643 O O . ASP A 1 82 ? 17.494 7.435 -23.813 1.00 91.31 82 ASP A O 1
ATOM 647 N N . LEU A 1 83 ? 17.503 6.204 -25.695 1.00 93.06 83 LEU A N 1
ATOM 648 C CA . LEU A 1 83 ? 18.877 6.548 -26.067 1.00 93.06 83 LEU A CA 1
ATOM 649 C C . LEU A 1 83 ? 19.014 8.038 -26.411 1.00 93.06 83 LEU A C 1
ATOM 651 O O . LEU A 1 83 ? 19.926 8.700 -25.921 1.00 93.06 83 LEU A O 1
ATOM 655 N N . GLY A 1 84 ? 18.102 8.571 -27.231 1.00 94.75 84 GLY A N 1
ATOM 656 C CA . GLY A 1 84 ? 18.092 9.990 -27.592 1.00 94.75 84 GLY A CA 1
ATOM 657 C C . GLY A 1 84 ? 17.928 10.894 -26.370 1.00 94.75 84 GLY A C 1
ATOM 658 O O . GLY A 1 84 ? 18.665 11.867 -26.224 1.00 94.75 84 GLY A O 1
ATOM 659 N N . PHE A 1 85 ? 17.026 10.530 -25.455 1.00 94.19 85 PHE A N 1
ATOM 660 C CA . PHE A 1 85 ? 16.841 11.231 -24.187 1.00 94.19 85 PHE A CA 1
ATOM 661 C C . PHE A 1 85 ? 18.101 11.173 -23.312 1.00 94.19 85 PHE A C 1
ATOM 663 O O . PHE A 1 85 ? 18.539 12.202 -22.802 1.00 94.19 85 PHE A O 1
ATOM 670 N N . GLY A 1 86 ? 18.732 10.000 -23.191 1.00 94.31 86 GLY A N 1
ATOM 671 C CA . GLY A 1 86 ? 19.962 9.829 -22.416 1.00 94.31 86 GLY A CA 1
ATOM 672 C C . GLY A 1 86 ? 21.133 10.664 -22.943 1.00 94.31 86 GLY A C 1
ATOM 673 O O . GLY A 1 86 ? 21.838 11.295 -22.157 1.00 94.31 86 GLY A O 1
ATOM 674 N N . VAL A 1 87 ? 21.311 10.722 -24.267 1.00 95.88 87 VAL A N 1
ATOM 675 C CA . VAL A 1 87 ? 22.351 11.544 -24.912 1.00 95.88 87 VAL A CA 1
ATOM 676 C C . VAL A 1 87 ? 22.063 13.037 -24.749 1.00 95.88 87 VAL A C 1
ATOM 678 O O . VAL A 1 87 ? 22.965 13.807 -24.431 1.00 95.88 87 VAL A O 1
ATOM 681 N N . ALA A 1 88 ? 20.812 13.463 -24.926 1.00 95.69 88 ALA A N 1
ATOM 682 C CA . ALA A 1 88 ? 20.440 14.861 -24.724 1.00 95.69 88 ALA A CA 1
ATOM 683 C C . ALA A 1 88 ? 20.669 15.302 -23.267 1.00 95.69 88 ALA A C 1
ATOM 685 O O . ALA A 1 88 ? 21.200 16.386 -23.021 1.00 95.69 88 ALA A O 1
ATOM 686 N N . TYR A 1 89 ? 20.321 14.445 -22.302 1.00 96.12 89 TYR A N 1
ATOM 687 C CA . TYR A 1 89 ? 20.516 14.714 -20.880 1.00 96.12 89 TYR A CA 1
ATOM 688 C C . TYR A 1 89 ? 22.001 14.821 -20.505 1.00 96.12 89 TYR A C 1
ATOM 690 O O . TYR A 1 89 ? 22.394 15.770 -19.826 1.00 96.12 89 TYR A O 1
ATOM 698 N N . SER A 1 90 ? 22.847 13.904 -20.989 1.00 95.38 90 SER A N 1
ATOM 699 C CA . SER A 1 90 ? 24.288 13.949 -20.717 1.00 95.38 90 SER A CA 1
ATOM 700 C C . SER A 1 90 ? 24.967 15.164 -21.356 1.00 95.38 90 SER A C 1
ATOM 702 O O . SER A 1 90 ? 25.768 15.823 -20.694 1.00 95.38 90 SER A O 1
ATOM 704 N N . LEU A 1 91 ? 24.602 15.530 -22.591 1.00 96.00 91 LEU A N 1
ATOM 705 C CA . LEU A 1 91 ? 25.100 16.742 -23.250 1.00 96.00 91 LEU A CA 1
ATOM 706 C C . LEU A 1 91 ? 24.693 18.016 -22.502 1.00 96.00 91 LEU A C 1
ATOM 708 O O . LEU A 1 91 ? 25.513 18.919 -22.344 1.00 96.00 91 LEU A O 1
ATOM 712 N N . CYS A 1 92 ? 23.457 18.078 -22.002 1.00 95.88 92 CYS A N 1
ATOM 713 C CA . CYS A 1 92 ? 22.979 19.203 -21.201 1.00 95.88 92 CYS A CA 1
ATOM 714 C C . CYS A 1 92 ? 23.786 19.349 -19.900 1.00 95.88 92 CYS A C 1
ATOM 716 O O . CYS A 1 92 ? 24.254 20.442 -19.581 1.00 95.88 92 CYS A O 1
ATOM 718 N N . LEU A 1 93 ? 24.035 18.244 -19.187 1.00 95.38 93 LEU A N 1
ATOM 719 C CA . LEU A 1 93 ? 24.858 18.255 -17.973 1.00 95.38 93 LEU A CA 1
ATOM 720 C C . LEU A 1 93 ? 26.300 18.700 -18.242 1.00 95.38 93 LEU A C 1
ATOM 722 O O . LEU A 1 93 ? 26.846 19.493 -17.477 1.00 95.38 93 LEU A O 1
ATOM 726 N N . VAL A 1 94 ? 26.910 18.231 -19.335 1.00 95.94 94 VAL A N 1
ATOM 727 C CA . VAL A 1 94 ? 28.262 18.651 -19.733 1.00 95.94 94 VAL A CA 1
ATOM 728 C C . VAL A 1 94 ? 28.291 20.142 -20.066 1.00 95.94 94 VAL A C 1
ATOM 730 O O . VAL A 1 94 ? 29.199 20.840 -19.621 1.00 95.94 94 VAL A O 1
ATOM 733 N N . ALA A 1 95 ? 27.289 20.654 -20.782 1.00 94.31 95 ALA A N 1
ATOM 734 C CA . ALA A 1 95 ? 27.193 22.076 -21.101 1.00 94.31 95 ALA A CA 1
ATOM 735 C C . ALA A 1 95 ? 27.058 22.947 -19.840 1.00 94.31 95 ALA A C 1
ATOM 737 O O . ALA A 1 95 ? 27.751 23.956 -19.724 1.00 94.31 95 ALA A O 1
ATOM 738 N N . ILE A 1 96 ? 26.228 22.535 -18.874 1.00 95.31 96 ILE A N 1
ATOM 739 C CA . ILE A 1 96 ? 26.075 23.230 -17.586 1.00 95.31 96 ILE A CA 1
ATOM 740 C C . ILE A 1 96 ? 27.386 23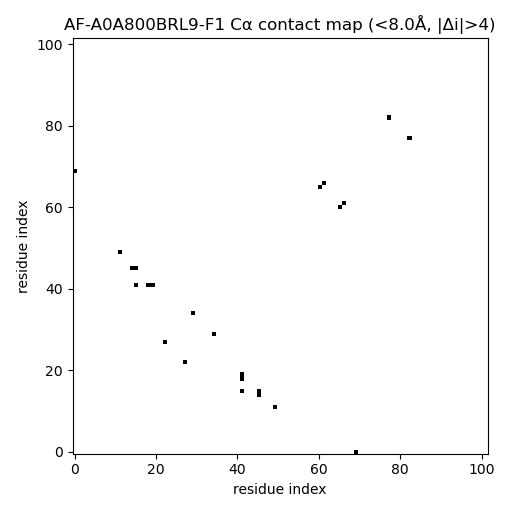.197 -16.791 1.00 95.31 96 ILE A C 1
ATOM 742 O O . ILE A 1 96 ? 27.814 24.223 -16.272 1.00 95.31 96 ILE A O 1
ATOM 746 N N . CYS A 1 97 ? 28.052 22.044 -16.723 1.00 94.00 97 CYS A N 1
ATOM 747 C CA . CYS A 1 97 ? 29.327 21.896 -16.021 1.00 94.00 97 CYS A CA 1
ATOM 748 C C . CYS A 1 97 ? 30.422 22.784 -16.638 1.00 94.00 97 CYS A C 1
ATOM 750 O O . CYS A 1 97 ? 31.125 23.497 -15.927 1.00 94.00 97 CYS A O 1
ATOM 752 N N . LEU A 1 98 ? 30.515 22.813 -17.970 1.00 92.69 98 LEU A N 1
ATOM 753 C CA . LEU A 1 98 ? 31.450 23.676 -18.693 1.00 92.69 98 LEU A CA 1
ATOM 754 C C . LEU A 1 98 ? 31.136 25.167 -18.527 1.00 92.69 98 LEU A C 1
ATOM 756 O O . LEU A 1 98 ? 32.061 25.974 -18.526 1.00 92.69 98 LEU A O 1
ATOM 760 N N . ALA A 1 99 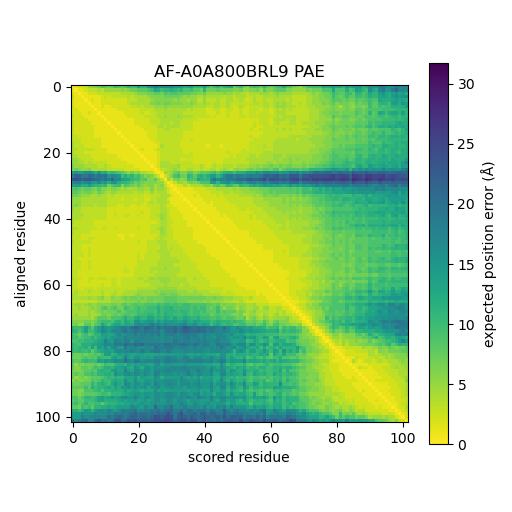? 29.860 25.536 -18.394 1.00 89.75 99 ALA A N 1
ATOM 761 C CA . ALA A 1 99 ? 29.450 26.905 -18.097 1.00 89.75 99 ALA A CA 1
ATOM 762 C C . ALA A 1 99 ? 29.733 27.307 -16.640 1.00 89.75 99 ALA A C 1
ATOM 764 O O . ALA A 1 99 ? 29.949 28.480 -16.388 1.00 89.75 99 ALA A O 1
ATOM 765 N N . ALA A 1 100 ? 29.745 26.356 -15.700 1.00 87.56 100 ALA A N 1
ATOM 766 C CA . ALA A 1 100 ? 30.062 26.598 -14.291 1.00 87.56 100 ALA A CA 1
ATOM 767 C C . ALA A 1 100 ? 31.575 26.623 -13.995 1.00 87.56 100 ALA A C 1
ATOM 769 O O . ALA A 1 100 ? 31.991 27.202 -12.995 1.00 87.56 100 ALA A O 1
ATOM 770 N N . LEU A 1 101 ? 32.394 25.978 -14.837 1.00 84.75 101 LEU A N 1
ATOM 771 C CA . LEU A 1 101 ? 33.862 26.065 -14.793 1.00 84.75 101 LEU A CA 1
ATOM 772 C C . LEU A 1 101 ? 34.429 27.285 -15.545 1.00 84.75 101 LEU A C 1
ATOM 774 O O . LEU A 1 101 ? 35.634 27.530 -15.464 1.00 84.75 101 LEU A O 1
ATOM 778 N N . ARG A 1 102 ? 33.591 27.999 -16.302 1.00 68.19 102 ARG A N 1
ATOM 779 C CA . ARG A 1 102 ? 33.918 29.259 -16.979 1.00 68.19 102 ARG A CA 1
ATOM 780 C C . ARG A 1 102 ? 33.531 30.449 -16.117 1.00 68.19 102 ARG A C 1
ATOM 782 O O . ARG A 1 102 ? 34.277 31.447 -16.193 1.00 68.19 102 ARG A O 1
#